Protein AF-A0A8C8FK69-F1 (afdb_monomer_lite)

Structure (mmCIF, N/CA/C/O backbone):
data_AF-A0A8C8FK69-F1
#
_entry.id   AF-A0A8C8FK69-F1
#
loop_
_atom_site.group_PDB
_atom_site.id
_atom_site.type_symbol
_atom_site.label_atom_id
_atom_site.label_alt_id
_atom_site.label_comp_id
_atom_site.label_asym_id
_atom_site.label_entity_id
_atom_site.label_seq_id
_atom_site.pdbx_PDB_ins_code
_atom_site.Cartn_x
_atom_site.Cartn_y
_atom_site.Cartn_z
_atom_site.occupancy
_atom_site.B_iso_or_equiv
_atom_site.auth_seq_id
_atom_site.auth_comp_id
_atom_site.auth_asym_id
_atom_site.auth_atom_id
_atom_site.pdbx_PDB_model_num
ATOM 1 N N . MET A 1 1 ? 18.500 -3.099 -8.946 1.00 63.28 1 MET A N 1
ATOM 2 C CA . MET A 1 1 ? 17.969 -4.464 -9.161 1.00 63.28 1 MET A CA 1
ATOM 3 C C . MET A 1 1 ? 17.657 -5.139 -7.833 1.00 63.28 1 MET A C 1
ATOM 5 O O . MET A 1 1 ? 16.501 -5.467 -7.649 1.00 63.28 1 MET A O 1
ATOM 9 N N . ALA A 1 2 ? 18.605 -5.252 -6.891 1.00 84.06 2 ALA A N 1
ATOM 10 C CA . ALA A 1 2 ? 18.342 -5.845 -5.568 1.00 84.06 2 ALA A CA 1
ATOM 11 C C . ALA A 1 2 ? 17.219 -5.139 -4.777 1.00 84.06 2 ALA A C 1
ATOM 13 O O . ALA A 1 2 ? 16.329 -5.793 -4.254 1.00 84.06 2 ALA A O 1
ATOM 14 N N . GLU A 1 3 ? 17.209 -3.804 -4.766 1.00 87.81 3 GLU A N 1
ATOM 15 C CA . GLU A 1 3 ? 16.179 -3.010 -4.077 1.00 87.81 3 GLU A CA 1
ATOM 16 C C . GLU A 1 3 ? 14.775 -3.187 -4.682 1.00 87.81 3 GLU A C 1
ATOM 18 O O . GLU A 1 3 ? 13.800 -3.359 -3.961 1.00 87.81 3 GLU A O 1
ATOM 23 N N . LEU A 1 4 ? 14.683 -3.239 -6.016 1.00 91.56 4 LEU A N 1
ATOM 24 C CA . LEU A 1 4 ? 13.430 -3.505 -6.729 1.00 91.56 4 LEU A CA 1
ATOM 25 C C . LEU A 1 4 ? 12.874 -4.895 -6.387 1.00 91.56 4 LEU A C 1
ATOM 27 O O . LEU A 1 4 ? 11.673 -5.054 -6.187 1.00 91.56 4 LEU A O 1
ATOM 31 N N . GLN A 1 5 ? 13.756 -5.894 -6.329 1.00 92.62 5 GLN A N 1
ATOM 32 C CA . GLN A 1 5 ? 13.384 -7.267 -6.012 1.00 92.62 5 GLN A CA 1
ATOM 33 C C . GLN A 1 5 ? 12.893 -7.391 -4.566 1.00 92.62 5 GLN A C 1
ATOM 35 O O . GLN A 1 5 ? 11.833 -7.959 -4.336 1.00 92.62 5 GLN A O 1
ATOM 40 N N . MET A 1 6 ? 13.599 -6.779 -3.615 1.00 94.94 6 MET A N 1
ATOM 41 C CA . MET A 1 6 ? 13.189 -6.725 -2.210 1.00 94.94 6 MET A CA 1
ATOM 42 C C . MET A 1 6 ? 11.814 -6.056 -2.036 1.00 94.94 6 MET A C 1
ATOM 44 O O . MET A 1 6 ? 10.959 -6.578 -1.322 1.00 94.94 6 MET A O 1
ATOM 48 N N . LEU A 1 7 ? 11.559 -4.948 -2.747 1.00 95.81 7 LEU A N 1
ATOM 49 C CA . LEU A 1 7 ? 10.251 -4.284 -2.728 1.00 95.81 7 LEU A CA 1
ATOM 50 C C . LEU A 1 7 ? 9.125 -5.197 -3.232 1.00 95.81 7 LEU A C 1
ATOM 52 O O . LEU A 1 7 ? 8.067 -5.269 -2.607 1.00 95.81 7 LEU A O 1
ATOM 56 N N . LEU A 1 8 ? 9.349 -5.895 -4.348 1.00 94.56 8 LEU A N 1
ATOM 57 C CA . LEU A 1 8 ? 8.339 -6.732 -5.001 1.00 94.56 8 LEU A CA 1
ATOM 58 C C . LEU A 1 8 ? 8.091 -8.068 -4.295 1.00 94.56 8 LEU A C 1
ATOM 60 O O . LEU A 1 8 ? 6.946 -8.516 -4.242 1.00 94.56 8 LEU A O 1
ATOM 64 N N . GLU A 1 9 ? 9.141 -8.717 -3.800 1.00 95.44 9 GLU A N 1
ATOM 65 C CA . GLU A 1 9 ? 9.067 -10.082 -3.269 1.00 95.44 9 GLU A CA 1
ATOM 66 C C . GLU A 1 9 ? 8.813 -10.112 -1.760 1.00 95.44 9 GLU A C 1
ATOM 68 O O . GLU A 1 9 ? 8.196 -11.058 -1.266 1.00 95.44 9 GLU A O 1
ATOM 73 N N . GLU A 1 10 ? 9.228 -9.075 -1.030 1.00 95.31 10 GLU A N 1
ATOM 74 C CA . GLU A 1 10 ? 9.208 -9.082 0.432 1.00 95.31 10 GLU A CA 1
ATOM 75 C C . GLU A 1 10 ? 8.393 -7.929 1.016 1.00 95.31 10 GLU A C 1
ATOM 77 O O . GLU A 1 10 ? 7.317 -8.169 1.563 1.00 95.31 10 GLU A O 1
ATOM 82 N N . GLU A 1 11 ? 8.850 -6.687 0.864 1.00 96.06 11 GLU A N 1
ATOM 83 C CA . GLU A 1 11 ? 8.321 -5.521 1.586 1.00 96.06 11 GLU A CA 1
ATOM 84 C C . GLU A 1 11 ? 6.844 -5.229 1.273 1.00 96.06 11 GLU A C 1
ATOM 86 O O . GLU A 1 11 ? 6.012 -5.119 2.177 1.00 96.06 11 GLU A O 1
ATOM 91 N N . ILE A 1 12 ? 6.478 -5.127 -0.011 1.00 97.38 12 ILE A N 1
ATOM 92 C CA . ILE A 1 12 ? 5.094 -4.834 -0.418 1.00 97.38 12 ILE A CA 1
ATOM 93 C C . ILE A 1 12 ? 4.164 -6.018 -0.092 1.00 97.38 12 ILE A C 1
ATOM 95 O O . ILE A 1 12 ? 3.105 -5.792 0.509 1.00 97.38 12 ILE A O 1
ATOM 99 N N . PRO A 1 13 ? 4.512 -7.285 -0.410 1.00 97.88 13 PRO A N 1
ATOM 100 C CA . PRO A 1 13 ? 3.712 -8.435 0.009 1.00 97.88 13 PRO A CA 1
ATOM 101 C C . PRO A 1 13 ? 3.570 -8.572 1.528 1.00 97.88 13 PRO A C 1
ATOM 103 O O . PRO A 1 13 ? 2.491 -8.932 2.005 1.00 97.88 13 PRO A O 1
ATOM 106 N N . ALA A 1 14 ? 4.624 -8.301 2.301 1.00 96.88 14 ALA A N 1
ATOM 107 C CA . ALA A 1 14 ? 4.585 -8.325 3.761 1.00 96.88 14 ALA A CA 1
ATOM 108 C C . ALA A 1 14 ? 3.680 -7.217 4.310 1.00 96.88 14 ALA A C 1
ATOM 110 O O . ALA A 1 14 ? 2.787 -7.513 5.101 1.00 96.88 14 ALA A O 1
ATOM 111 N N . GLY A 1 15 ? 3.822 -5.978 3.829 1.00 97.00 15 GLY A N 1
ATOM 112 C CA . GLY A 1 15 ? 2.953 -4.865 4.220 1.00 97.00 15 GLY A CA 1
ATOM 113 C C . GLY A 1 15 ? 1.479 -5.129 3.898 1.00 97.00 15 GLY A C 1
ATOM 114 O O . GLY A 1 15 ? 0.599 -4.879 4.723 1.00 97.00 15 GLY A O 1
ATOM 115 N N . LYS A 1 16 ? 1.193 -5.732 2.737 1.00 97.38 16 LYS A N 1
ATOM 116 C CA . LYS A 1 16 ? -0.165 -6.162 2.377 1.00 97.38 16 LYS A CA 1
ATOM 117 C C . LYS A 1 16 ? -0.697 -7.244 3.322 1.00 97.38 16 LYS A C 1
ATOM 119 O O . LYS A 1 16 ? -1.847 -7.153 3.745 1.00 97.38 16 LYS A O 1
ATOM 124 N N . ARG A 1 17 ? 0.109 -8.263 3.649 1.00 97.44 17 ARG A N 1
ATOM 125 C CA . ARG A 1 17 ? -0.279 -9.312 4.611 1.00 97.44 17 ARG A CA 1
ATOM 126 C C . ARG A 1 17 ? -0.565 -8.722 5.988 1.00 97.44 17 ARG A C 1
ATOM 128 O O . ARG A 1 17 ? -1.623 -9.004 6.536 1.00 97.44 17 ARG A O 1
ATOM 135 N N . ALA A 1 18 ? 0.296 -7.831 6.474 1.00 96.19 18 ALA A N 1
ATOM 136 C CA . ALA A 1 18 ? 0.109 -7.149 7.750 1.00 96.19 18 ALA A CA 1
ATOM 137 C C . ALA A 1 18 ? -1.211 -6.361 7.805 1.00 96.19 18 ALA A C 1
ATOM 139 O O . ALA A 1 18 ? -1.898 -6.398 8.821 1.00 96.19 18 ALA A O 1
ATOM 140 N N . LEU A 1 19 ? -1.619 -5.701 6.714 1.00 96.81 19 LEU A N 1
ATOM 141 C CA . LEU A 1 19 ? -2.924 -5.026 6.642 1.00 96.81 19 LEU A CA 1
ATOM 142 C C . LEU A 1 19 ? -4.108 -6.003 6.679 1.00 96.81 19 LEU A C 1
ATOM 144 O O . LEU A 1 19 ? -5.119 -5.715 7.317 1.00 96.81 19 LEU A O 1
ATOM 148 N N . VAL A 1 20 ? -3.997 -7.157 6.015 1.00 96.94 20 VAL A N 1
ATOM 149 C CA . VAL A 1 20 ? -5.039 -8.199 6.050 1.00 96.94 20 VAL A CA 1
ATOM 150 C C . VAL A 1 20 ? -5.161 -8.805 7.449 1.00 96.94 20 VAL A C 1
ATOM 152 O O . VAL A 1 20 ? -6.270 -8.991 7.944 1.00 96.94 20 VAL A O 1
ATOM 155 N N . GLU A 1 21 ? -4.036 -9.072 8.106 1.00 96.50 21 GLU A N 1
ATOM 156 C CA . GLU A 1 21 ? -4.003 -9.538 9.495 1.00 96.50 21 GLU A CA 1
ATOM 157 C C . GLU A 1 21 ? -4.578 -8.482 10.444 1.00 96.50 21 GLU A C 1
ATOM 159 O O . GLU A 1 21 ? -5.405 -8.795 11.296 1.00 96.50 21 GLU A O 1
ATOM 164 N N . SER A 1 22 ? -4.211 -7.211 10.254 1.00 95.75 22 SER A N 1
ATOM 165 C CA . SER A 1 22 ? -4.750 -6.081 11.014 1.00 95.75 22 SER A CA 1
ATOM 166 C C . SER A 1 22 ? -6.274 -6.017 10.911 1.00 95.75 22 SER A C 1
ATOM 168 O O . SER A 1 22 ? -6.948 -5.919 11.930 1.00 95.75 22 SER A O 1
ATOM 170 N N . TYR A 1 23 ? -6.843 -6.189 9.713 1.00 94.19 23 TYR A N 1
ATOM 171 C CA . TYR A 1 23 ? -8.295 -6.256 9.529 1.00 94.19 23 TYR A CA 1
ATOM 172 C C . TYR A 1 23 ? -8.952 -7.353 10.384 1.00 94.19 23 TYR A C 1
ATOM 174 O O . TYR A 1 23 ? -9.919 -7.075 11.091 1.00 94.19 23 TYR A O 1
ATOM 182 N N . GLN A 1 24 ? -8.405 -8.573 10.374 1.00 95.38 24 GLN A N 1
ATOM 183 C CA . GLN A 1 24 ? -8.934 -9.688 11.171 1.00 95.38 24 GLN A CA 1
ATOM 184 C C . GLN A 1 24 ? -8.808 -9.426 12.678 1.00 95.38 24 GLN A C 1
ATOM 186 O O . GLN A 1 24 ? -9.751 -9.661 13.436 1.00 95.38 24 GLN A O 1
ATOM 191 N N . ASN A 1 25 ? -7.661 -8.899 13.106 1.00 95.31 25 ASN A N 1
ATOM 192 C CA . ASN A 1 25 ? -7.398 -8.576 14.505 1.00 95.31 25 ASN A CA 1
ATOM 193 C C . ASN A 1 25 ? -8.346 -7.483 15.012 1.00 95.31 25 ASN A C 1
ATOM 195 O O . ASN A 1 25 ? -8.853 -7.579 16.125 1.00 95.31 25 ASN A O 1
ATOM 199 N N . LEU A 1 26 ? -8.633 -6.467 14.196 1.00 97.19 26 LEU A N 1
ATOM 200 C CA . LEU A 1 26 ? -9.541 -5.381 14.563 1.00 97.19 26 LEU A CA 1
ATOM 201 C C . LEU A 1 26 ? -10.979 -5.853 14.754 1.00 97.19 26 LEU A C 1
ATOM 203 O O . LEU A 1 26 ? -11.655 -5.346 15.646 1.00 97.19 26 LEU A O 1
ATOM 207 N N . THR A 1 27 ? -11.436 -6.835 13.973 1.00 96.31 27 THR A N 1
ATOM 208 C CA . THR A 1 27 ? -12.739 -7.471 14.213 1.00 96.31 27 THR A CA 1
ATOM 209 C C . THR A 1 27 ? -12.775 -8.122 15.595 1.00 96.31 27 THR A C 1
ATOM 211 O O . THR A 1 27 ? -13.682 -7.848 16.373 1.00 96.31 27 THR A O 1
ATOM 214 N N . GLN A 1 28 ? -11.744 -8.891 15.953 1.00 96.56 28 GLN A N 1
ATOM 215 C CA . GLN A 1 28 ? -11.670 -9.534 17.270 1.00 96.56 28 GLN A CA 1
ATOM 216 C C . GLN A 1 28 ? -11.559 -8.523 18.420 1.00 96.56 28 GLN A C 1
ATOM 218 O O . GLN A 1 28 ? -12.159 -8.717 19.475 1.00 96.56 28 GLN A O 1
ATOM 223 N N . VAL A 1 29 ? -10.810 -7.431 18.228 1.00 96.88 29 VAL A N 1
ATOM 224 C CA . VAL A 1 29 ? -10.709 -6.342 19.212 1.00 96.88 29 VAL A CA 1
ATOM 225 C C . VAL A 1 29 ? -12.063 -5.661 19.402 1.00 96.88 29 VAL A C 1
ATOM 227 O O . VAL A 1 29 ? -12.438 -5.386 20.538 1.00 96.88 29 VAL A O 1
ATOM 230 N N . ALA A 1 30 ? -12.815 -5.423 18.325 1.00 97.12 30 ALA A N 1
ATOM 231 C CA . ALA A 1 30 ? -14.155 -4.850 18.413 1.00 97.12 30 ALA A CA 1
ATOM 232 C C . ALA A 1 30 ? -15.104 -5.763 19.207 1.00 97.12 30 ALA A C 1
ATOM 234 O O . ALA A 1 30 ? -15.732 -5.296 20.160 1.00 97.12 30 ALA A O 1
ATOM 235 N N . ASP A 1 31 ? -15.122 -7.062 18.889 1.00 97.56 31 ASP A N 1
ATOM 236 C CA . ASP A 1 31 ? -15.921 -8.060 19.610 1.00 97.56 31 ASP A CA 1
ATOM 237 C C . ASP A 1 31 ? -15.526 -8.124 21.095 1.00 97.56 31 ASP A C 1
ATOM 239 O O . ASP A 1 31 ? -16.382 -8.191 21.982 1.00 97.56 31 ASP A O 1
ATOM 243 N N . TYR A 1 32 ? -14.226 -8.075 21.399 1.00 97.56 32 TYR A N 1
ATOM 244 C CA . TYR A 1 32 ? -13.733 -8.032 22.774 1.00 97.56 32 TYR A CA 1
ATOM 245 C C . TYR A 1 32 ? -14.195 -6.766 23.501 1.00 97.56 32 TYR A C 1
ATOM 247 O O . TYR A 1 32 ? -14.700 -6.862 24.618 1.00 97.56 32 TYR A O 1
ATOM 255 N N . CYS A 1 33 ? -14.053 -5.588 22.889 1.00 97.44 33 CYS A N 1
ATOM 256 C CA . CYS A 1 33 ? -14.457 -4.324 23.498 1.00 97.44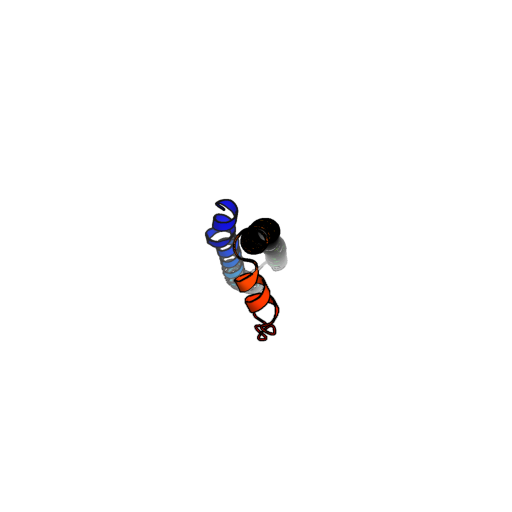 33 CYS A CA 1
ATOM 257 C C . CYS A 1 33 ? -15.958 -4.299 23.809 1.00 97.44 33 CYS A C 1
ATOM 259 O O . CYS A 1 33 ? -16.345 -3.870 24.898 1.00 97.44 33 CYS A O 1
ATOM 261 N N . GLU A 1 34 ? -16.796 -4.804 22.900 1.00 97.12 34 GLU A N 1
ATOM 262 C CA . GLU A 1 34 ? -18.238 -4.921 23.122 1.00 97.12 34 GLU A CA 1
ATOM 263 C C . GLU A 1 34 ? -18.549 -5.872 24.286 1.00 97.12 34 GLU A C 1
ATOM 265 O O . GLU A 1 34 ? -19.218 -5.484 25.249 1.00 97.12 34 GLU A O 1
ATOM 270 N N . ASN A 1 35 ? -18.009 -7.094 24.253 1.00 97.44 35 ASN A N 1
ATOM 271 C CA . ASN A 1 35 ? -18.241 -8.090 25.298 1.00 97.44 35 ASN A CA 1
ATOM 272 C C . ASN A 1 35 ? -17.732 -7.626 26.669 1.00 97.44 35 ASN A C 1
ATOM 274 O O . ASN A 1 35 ? -18.439 -7.769 27.671 1.00 97.44 35 ASN A O 1
ATOM 278 N N . ASN A 1 36 ? -16.541 -7.025 26.720 1.00 97.19 36 ASN A N 1
ATOM 279 C CA . ASN A 1 36 ? -15.966 -6.460 27.937 1.00 97.19 36 ASN A CA 1
ATOM 280 C C . ASN A 1 36 ? -16.861 -5.344 28.482 1.00 97.19 36 ASN A C 1
ATOM 282 O O . ASN A 1 36 ? -17.187 -5.332 29.668 1.00 97.19 36 ASN A O 1
ATOM 286 N N . TYR A 1 37 ? -17.347 -4.446 27.619 1.00 97.12 37 TYR A N 1
ATOM 287 C CA . TYR A 1 37 ? -18.259 -3.395 28.049 1.00 97.12 37 TYR A CA 1
ATOM 288 C C . TYR A 1 37 ? -19.574 -3.956 28.590 1.00 97.12 37 TYR A C 1
ATOM 290 O O . TYR A 1 37 ? -20.045 -3.472 29.616 1.00 97.12 37 TYR A O 1
ATOM 298 N N . VAL A 1 38 ? -20.164 -4.984 27.969 1.00 96.75 38 VAL A N 1
ATOM 299 C CA . VAL A 1 38 ? -21.417 -5.609 28.432 1.00 96.75 38 VAL A CA 1
ATOM 300 C C . VAL A 1 38 ? -21.231 -6.329 29.771 1.00 96.75 38 VAL A C 1
ATOM 302 O O . VAL A 1 38 ? -22.051 -6.143 30.675 1.00 96.75 38 VAL A O 1
ATOM 305 N N . GLN A 1 39 ? -20.144 -7.081 29.941 1.00 95.88 39 GLN A N 1
ATOM 306 C CA . GLN A 1 39 ? -19.902 -7.919 31.123 1.00 95.88 39 GLN A CA 1
ATOM 307 C C . GLN A 1 39 ? -19.284 -7.160 32.308 1.00 95.88 39 GLN A C 1
ATOM 309 O O . GLN A 1 39 ? -19.463 -7.565 33.458 1.00 95.88 39 GLN A O 1
ATOM 314 N N . ALA A 1 40 ? -18.585 -6.046 32.070 1.00 95.69 40 ALA A N 1
ATOM 315 C CA . ALA A 1 40 ? -17.913 -5.300 33.129 1.00 95.69 40 ALA A CA 1
ATOM 316 C C . ALA A 1 40 ? -18.901 -4.704 34.146 1.00 95.69 40 ALA A C 1
ATOM 318 O O . ALA A 1 40 ? -19.905 -4.086 33.775 1.00 95.69 40 ALA A O 1
ATOM 319 N N . GLN A 1 41 ? -18.569 -4.823 35.436 1.00 94.44 41 GLN A N 1
ATOM 320 C CA . GLN A 1 41 ? -19.278 -4.125 36.515 1.00 94.44 41 GLN A CA 1
ATOM 321 C C . GLN A 1 41 ? -19.021 -2.610 36.473 1.00 94.44 41 GLN A C 1
ATOM 323 O O . GLN A 1 41 ? -19.946 -1.823 36.659 1.00 94.44 41 GLN A O 1
ATOM 328 N N . ASP A 1 42 ? -17.783 -2.197 36.179 1.00 95.56 42 ASP A N 1
ATOM 329 C CA . ASP A 1 42 ? -17.415 -0.789 36.004 1.00 95.56 42 ASP A CA 1
ATOM 330 C C . ASP A 1 42 ? -17.360 -0.418 34.515 1.00 95.56 42 ASP A C 1
ATOM 332 O O . ASP A 1 42 ? -16.367 -0.641 33.816 1.00 95.56 42 ASP A O 1
ATOM 336 N N . LYS A 1 43 ? -18.446 0.195 34.034 1.00 95.44 43 LYS A N 1
ATOM 337 C CA . LYS A 1 43 ? -18.571 0.637 32.639 1.00 95.44 43 LYS A CA 1
ATOM 338 C C . LYS A 1 43 ? -17.594 1.752 32.268 1.00 95.44 43 LYS A C 1
ATOM 340 O O . LYS A 1 43 ? -17.229 1.859 31.100 1.00 95.44 43 LYS A O 1
ATOM 345 N N . ARG A 1 44 ? -17.165 2.594 33.219 1.00 96.31 44 ARG A N 1
ATOM 346 C CA . ARG A 1 44 ? -16.216 3.681 32.919 1.00 96.31 44 ARG A CA 1
ATOM 347 C C . ARG A 1 44 ? -14.851 3.106 32.589 1.00 96.31 44 ARG A C 1
ATOM 349 O O . ARG A 1 44 ? -14.254 3.507 31.596 1.00 96.31 44 ARG A O 1
ATOM 356 N N . LYS A 1 45 ? -14.399 2.129 33.376 1.00 96.12 45 LYS A N 1
ATOM 357 C CA . LYS A 1 45 ? -13.127 1.450 33.127 1.00 96.12 45 LYS A CA 1
ATOM 358 C C . LYS A 1 45 ? -13.123 0.718 31.779 1.00 96.12 45 LYS A C 1
ATOM 360 O O . LYS A 1 45 ? -12.189 0.904 31.007 1.00 96.12 45 LYS A O 1
ATOM 365 N N . ALA A 1 46 ? -14.176 -0.041 31.469 1.00 96.50 46 ALA A N 1
ATOM 366 C CA . ALA A 1 46 ? -14.287 -0.745 30.186 1.00 96.50 46 ALA A CA 1
ATOM 367 C C . ALA A 1 46 ? -14.336 0.215 28.979 1.00 96.50 46 ALA A C 1
ATOM 369 O O . ALA A 1 46 ? -13.776 -0.071 27.918 1.00 96.50 46 ALA A O 1
ATOM 370 N N . LEU A 1 47 ? -14.967 1.385 29.139 1.00 96.19 47 LEU A N 1
ATOM 371 C CA . LEU A 1 47 ? -14.978 2.420 28.105 1.00 96.19 47 LEU A CA 1
ATOM 372 C C . LEU A 1 47 ? -13.588 3.024 27.877 1.00 96.19 47 LEU A C 1
ATOM 374 O O . LEU A 1 47 ? -13.194 3.214 26.730 1.00 96.19 47 LEU A O 1
ATOM 378 N N . GLU A 1 48 ? -12.844 3.325 28.942 1.00 97.69 48 GLU A N 1
ATOM 379 C CA . GLU A 1 48 ? -11.471 3.832 28.816 1.00 97.69 48 GLU A CA 1
ATOM 380 C C . GLU A 1 48 ? -10.547 2.809 28.142 1.00 97.69 48 GLU A C 1
ATOM 382 O O . GLU A 1 48 ? -9.770 3.169 27.259 1.00 97.69 48 GLU A O 1
ATOM 387 N N . GLU A 1 49 ? -10.696 1.523 28.463 1.00 96.44 49 GLU A N 1
ATOM 388 C CA . GLU A 1 49 ? -9.978 0.443 27.775 1.00 96.44 49 GLU A CA 1
ATOM 389 C C . GLU A 1 49 ? -10.329 0.394 26.277 1.00 96.44 49 GLU A C 1
ATOM 391 O O . GLU A 1 49 ? -9.444 0.325 25.424 1.00 96.44 49 GLU A O 1
ATOM 396 N N . THR A 1 50 ? -11.611 0.536 25.931 1.00 97.56 50 THR A N 1
ATOM 397 C CA . THR A 1 50 ? -12.063 0.591 24.530 1.00 97.56 50 THR A CA 1
ATOM 398 C C . THR A 1 50 ? -11.481 1.795 23.782 1.00 97.56 50 THR A C 1
ATOM 400 O O . THR A 1 50 ? -11.050 1.670 22.633 1.00 97.56 50 THR A O 1
ATOM 403 N N . LYS A 1 51 ? -11.406 2.971 24.422 1.00 97.75 51 LYS A N 1
ATOM 404 C CA . LYS A 1 51 ? -10.759 4.160 23.837 1.00 97.75 51 LYS A CA 1
ATOM 405 C C . LYS A 1 51 ? -9.269 3.931 23.586 1.00 97.75 51 LYS A C 1
ATOM 407 O O . LYS A 1 51 ? -8.757 4.359 22.5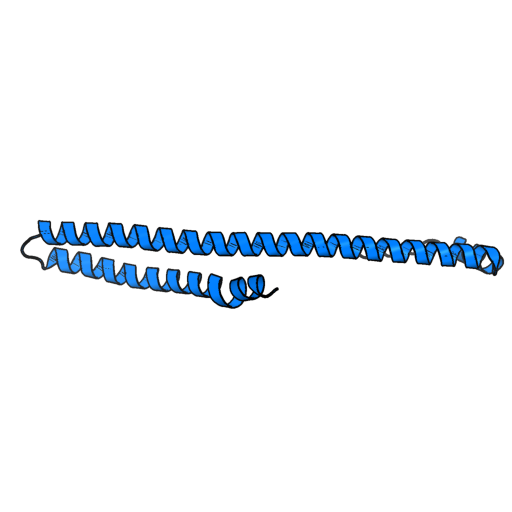48 1.00 97.75 51 LYS A O 1
ATOM 412 N N . ALA A 1 52 ? -8.584 3.253 24.507 1.00 97.62 52 ALA A N 1
ATOM 413 C CA . ALA A 1 52 ? -7.178 2.902 24.346 1.00 97.62 52 ALA A CA 1
ATOM 414 C C . ALA A 1 52 ? -6.978 1.979 23.133 1.00 97.62 52 ALA A C 1
ATOM 416 O O . ALA A 1 52 ? -6.191 2.315 22.245 1.00 97.62 52 ALA A O 1
ATOM 417 N N . TYR A 1 53 ? -7.763 0.899 23.025 1.00 97.56 53 TYR A N 1
ATOM 418 C CA . TYR A 1 53 ? -7.732 0.014 21.856 1.00 97.56 53 TYR A CA 1
ATOM 419 C C . TYR A 1 53 ? -8.063 0.746 20.556 1.00 97.56 53 TYR A C 1
ATOM 421 O O . TYR A 1 53 ? -7.391 0.528 19.550 1.00 97.56 53 TYR A O 1
ATOM 429 N N . THR A 1 54 ? -9.038 1.657 20.569 1.00 97.38 54 THR A N 1
ATOM 430 C CA . THR A 1 54 ? -9.400 2.466 19.393 1.00 97.38 54 THR A CA 1
ATOM 431 C C . THR A 1 54 ? -8.227 3.335 18.936 1.00 97.38 54 THR A C 1
ATOM 433 O O . THR A 1 54 ? -7.898 3.372 17.751 1.00 97.38 54 THR A O 1
ATOM 436 N N . THR A 1 55 ? -7.553 4.000 19.876 1.00 97.75 55 THR A N 1
ATOM 437 C CA . THR A 1 55 ? -6.399 4.863 19.582 1.00 97.75 55 THR A CA 1
ATOM 438 C C . THR A 1 55 ? -5.227 4.050 19.032 1.00 97.75 55 THR A C 1
ATOM 440 O O . THR A 1 55 ? -4.626 4.427 18.026 1.00 97.75 55 THR A O 1
ATOM 443 N N . GLN A 1 56 ? -4.930 2.906 19.653 1.00 97.00 56 GLN A N 1
ATOM 444 C CA . GLN A 1 56 ? -3.873 2.000 19.207 1.00 97.00 56 GLN A CA 1
ATOM 445 C C . GLN A 1 56 ? -4.164 1.428 17.815 1.00 97.00 56 GLN A C 1
ATOM 447 O O . GLN A 1 56 ? -3.277 1.397 16.963 1.00 97.00 56 GLN A O 1
ATOM 452 N N . SER A 1 57 ? -5.408 1.018 17.574 1.00 97.31 57 SER A N 1
ATOM 453 C CA . SER A 1 57 ? -5.879 0.493 16.292 1.00 97.31 57 SER A CA 1
ATOM 454 C C . SER A 1 57 ? -5.726 1.519 15.174 1.00 97.31 57 SER A C 1
ATOM 456 O O . SER A 1 57 ? -5.155 1.218 14.126 1.00 97.31 57 SER A O 1
ATOM 458 N N . LEU A 1 58 ? -6.166 2.756 15.423 1.00 97.31 58 LEU A N 1
ATOM 459 C CA . LEU A 1 58 ? -6.039 3.856 14.472 1.00 97.31 58 LEU A CA 1
ATOM 460 C C . LEU A 1 58 ? -4.570 4.136 14.130 1.00 97.31 58 LEU A C 1
ATOM 462 O O . LEU A 1 58 ? -4.219 4.229 12.955 1.00 97.31 58 LEU A O 1
ATOM 466 N N . ALA A 1 59 ? -3.708 4.234 15.146 1.00 97.25 59 ALA A N 1
ATOM 467 C CA . ALA A 1 59 ? -2.281 4.473 14.950 1.00 97.25 59 ALA A CA 1
ATOM 468 C C . ALA A 1 59 ? -1.605 3.331 14.172 1.00 97.25 59 ALA A C 1
ATOM 470 O O . ALA A 1 59 ? -0.815 3.585 13.262 1.00 97.25 59 ALA A O 1
ATOM 471 N N . SER A 1 60 ? -1.942 2.079 14.496 1.00 96.69 60 SER A N 1
ATOM 472 C CA . SER A 1 60 ? -1.379 0.892 13.848 1.00 96.69 60 SER A CA 1
ATOM 473 C C . SER A 1 60 ? -1.738 0.826 12.363 1.00 96.69 60 SER A C 1
ATOM 475 O O . SER A 1 60 ? -0.844 0.706 11.524 1.00 96.69 60 SER A O 1
ATOM 477 N N . VAL A 1 61 ? -3.021 0.987 12.020 1.00 97.69 61 VAL A N 1
ATOM 478 C CA . VAL A 1 61 ? -3.476 0.963 10.620 1.00 97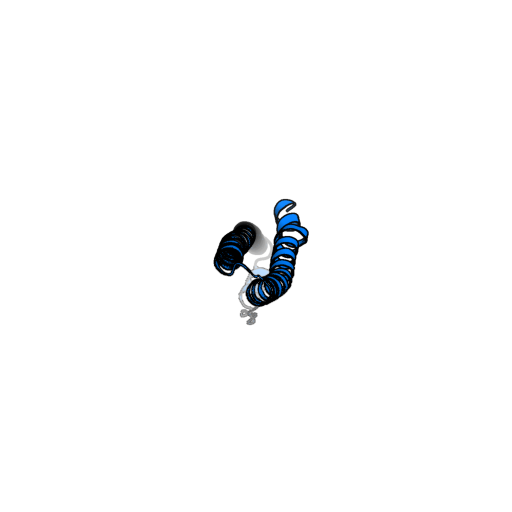.69 61 VAL A CA 1
ATOM 479 C C . VAL A 1 61 ? -2.888 2.130 9.830 1.00 97.69 61 VAL A C 1
ATOM 481 O O . VAL A 1 61 ? -2.408 1.930 8.715 1.00 97.69 61 VAL A O 1
ATOM 484 N N . ALA A 1 62 ? -2.868 3.338 10.402 1.00 97.94 62 ALA A N 1
ATOM 485 C CA . ALA A 1 62 ? -2.288 4.504 9.740 1.00 97.94 62 ALA A CA 1
ATOM 486 C C . ALA A 1 62 ? -0.801 4.293 9.412 1.00 97.94 62 ALA A C 1
ATOM 488 O O . ALA A 1 62 ? -0.367 4.590 8.298 1.00 97.94 62 ALA A O 1
ATOM 489 N N . TYR A 1 63 ? -0.033 3.730 10.349 1.00 97.75 63 TYR A N 1
ATOM 490 C CA . TYR A 1 63 ? 1.373 3.403 10.127 1.00 97.75 63 TYR A CA 1
ATOM 491 C C . TYR A 1 63 ? 1.554 2.358 9.019 1.00 97.75 63 TYR A C 1
ATOM 493 O O . TYR A 1 63 ? 2.362 2.565 8.115 1.00 97.75 63 TYR A O 1
ATOM 501 N N . GLN A 1 64 ? 0.778 1.270 9.051 1.00 97.81 64 GLN A N 1
ATOM 502 C CA . GLN A 1 64 ? 0.844 0.205 8.045 1.00 97.81 64 GLN A CA 1
ATOM 503 C C . GLN A 1 64 ? 0.523 0.725 6.636 1.00 97.81 64 GLN A C 1
ATOM 505 O O . GLN A 1 64 ? 1.246 0.419 5.688 1.00 97.81 64 GLN A O 1
ATOM 510 N N . ILE A 1 65 ? -0.521 1.551 6.498 1.00 98.06 65 ILE A N 1
ATOM 511 C CA . ILE A 1 65 ? -0.885 2.179 5.219 1.00 98.06 65 ILE A CA 1
ATOM 512 C C . ILE A 1 65 ? 0.234 3.104 4.740 1.00 98.06 65 ILE A C 1
ATOM 514 O O . ILE A 1 65 ? 0.627 3.030 3.578 1.00 98.06 65 ILE A O 1
ATOM 518 N N . ASN A 1 66 ? 0.769 3.953 5.623 1.00 97.94 66 ASN A N 1
ATOM 519 C CA . ASN A 1 66 ? 1.853 4.865 5.270 1.00 97.94 66 ASN A CA 1
ATOM 520 C C . ASN A 1 66 ? 3.112 4.109 4.819 1.00 97.94 66 ASN A C 1
ATOM 522 O O . ASN A 1 66 ? 3.708 4.467 3.806 1.00 97.94 66 ASN A O 1
ATOM 526 N N . ALA A 1 67 ? 3.513 3.061 5.539 1.00 96.69 67 ALA A N 1
ATOM 527 C CA . ALA A 1 67 ? 4.670 2.247 5.174 1.00 96.69 67 ALA A CA 1
ATOM 528 C C . ALA A 1 67 ? 4.485 1.604 3.790 1.00 96.69 67 ALA A C 1
ATOM 530 O O . ALA A 1 67 ? 5.335 1.759 2.915 1.00 96.69 67 ALA A O 1
ATOM 531 N N . LEU A 1 68 ? 3.330 0.972 3.549 1.00 97.81 68 LEU A N 1
ATOM 532 C CA . LEU A 1 68 ? 3.036 0.346 2.261 1.00 97.81 68 LEU A CA 1
ATOM 533 C C . LEU A 1 68 ? 3.000 1.366 1.114 1.00 97.81 68 LEU A C 1
ATOM 535 O O . LEU A 1 68 ? 3.529 1.094 0.038 1.00 97.81 68 LEU A O 1
ATOM 539 N N . ALA A 1 69 ? 2.409 2.542 1.337 1.00 98.12 69 ALA A N 1
ATOM 540 C CA . ALA A 1 69 ? 2.361 3.606 0.339 1.00 98.12 69 ALA A CA 1
ATOM 541 C C . ALA A 1 69 ? 3.765 4.089 -0.050 1.00 98.12 69 ALA A C 1
ATOM 543 O O . ALA A 1 69 ? 4.050 4.214 -1.239 1.00 98.12 69 ALA A O 1
ATOM 544 N N . ASN A 1 70 ? 4.655 4.300 0.925 1.00 97.75 70 ASN A N 1
ATOM 545 C CA . ASN A 1 70 ? 6.041 4.692 0.652 1.00 97.75 70 ASN A CA 1
ATOM 546 C C . ASN A 1 70 ? 6.786 3.619 -0.153 1.00 97.75 70 ASN A C 1
ATOM 548 O O . ASN A 1 70 ? 7.422 3.948 -1.151 1.00 97.75 70 ASN A O 1
ATOM 552 N N . ASN A 1 71 ? 6.630 2.342 0.206 1.00 97.56 71 ASN A N 1
ATOM 553 C CA . ASN A 1 71 ? 7.249 1.235 -0.527 1.00 97.56 71 ASN A CA 1
ATOM 554 C C . ASN A 1 71 ? 6.746 1.155 -1.983 1.00 97.56 71 ASN A C 1
ATOM 556 O O . ASN A 1 71 ? 7.526 0.908 -2.903 1.00 97.56 71 ASN A O 1
ATOM 560 N N . VAL A 1 72 ? 5.453 1.406 -2.221 1.00 97.75 72 VAL A N 1
ATOM 561 C CA . VAL A 1 72 ? 4.880 1.447 -3.578 1.00 97.75 72 VAL A CA 1
ATOM 562 C C . VAL A 1 72 ? 5.368 2.665 -4.367 1.00 97.75 72 VAL A C 1
ATOM 564 O O . VAL A 1 72 ? 5.689 2.526 -5.544 1.00 97.75 72 VAL A O 1
ATOM 567 N N . LEU A 1 73 ? 5.459 3.846 -3.752 1.00 97.94 73 LEU A N 1
ATOM 568 C CA . LEU A 1 73 ? 6.006 5.034 -4.418 1.00 97.94 73 LEU A CA 1
ATOM 569 C C . LEU A 1 73 ? 7.472 4.820 -4.815 1.00 97.94 73 LEU A C 1
ATOM 571 O O . LEU A 1 73 ? 7.832 5.051 -5.966 1.00 97.94 73 LEU A O 1
ATOM 575 N N . GLN A 1 74 ? 8.283 4.270 -3.910 1.00 97.00 74 GLN A N 1
ATOM 576 C CA . GLN A 1 74 ? 9.681 3.931 -4.182 1.00 97.00 74 GLN A CA 1
ATOM 577 C C . GLN A 1 74 ? 9.814 2.919 -5.329 1.00 97.00 74 GLN A C 1
ATOM 579 O O . GLN A 1 74 ? 10.680 3.066 -6.192 1.00 97.00 74 GLN A O 1
ATOM 584 N N . LEU A 1 75 ? 8.933 1.914 -5.382 1.00 97.00 75 LEU A N 1
ATOM 585 C CA . LEU A 1 75 ? 8.874 0.964 -6.494 1.00 97.00 75 LEU A CA 1
ATOM 586 C C . LEU A 1 75 ? 8.647 1.683 -7.834 1.00 97.00 75 LEU A C 1
ATOM 588 O O . LEU A 1 75 ? 9.363 1.419 -8.804 1.00 97.00 75 LEU A O 1
ATOM 592 N N . LEU A 1 76 ? 7.669 2.591 -7.885 1.00 97.19 76 LEU A N 1
ATOM 593 C CA . LEU A 1 76 ? 7.328 3.340 -9.096 1.00 97.19 76 LEU A CA 1
ATOM 594 C C . LEU A 1 76 ? 8.466 4.267 -9.537 1.00 97.19 76 LEU A C 1
ATOM 596 O O . LE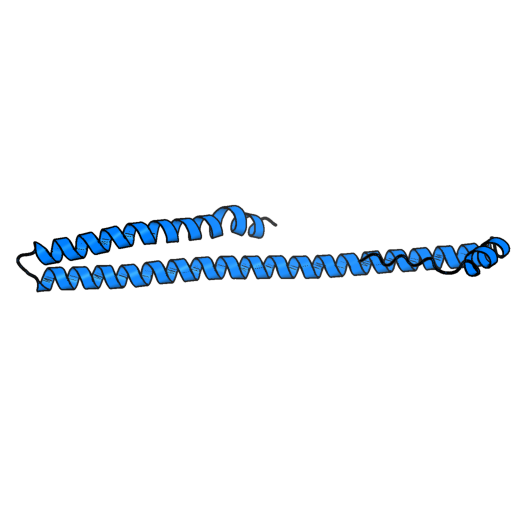U A 1 76 ? 8.784 4.302 -10.726 1.00 97.19 76 LEU A O 1
ATOM 600 N N . ASP A 1 77 ? 9.126 4.951 -8.603 1.00 97.00 77 ASP A N 1
ATOM 601 C CA . ASP A 1 77 ? 10.267 5.825 -8.899 1.00 97.00 77 ASP A CA 1
ATOM 602 C C . ASP A 1 77 ? 11.442 5.039 -9.501 1.00 97.00 77 ASP A C 1
ATOM 604 O O . ASP A 1 77 ? 12.037 5.447 -10.508 1.00 97.00 77 ASP A O 1
ATOM 608 N N . ILE A 1 78 ? 11.749 3.861 -8.941 1.00 96.00 78 ILE A N 1
ATOM 609 C CA . ILE A 1 78 ? 12.788 2.980 -9.487 1.00 96.00 78 ILE A CA 1
ATOM 610 C C . ILE A 1 78 ? 12.414 2.548 -10.908 1.00 96.00 78 ILE A C 1
ATOM 612 O O . ILE A 1 78 ? 13.250 2.651 -11.810 1.00 96.00 78 ILE A O 1
ATOM 616 N N . GLN A 1 79 ? 11.177 2.102 -11.138 1.00 96.00 79 GLN A N 1
ATOM 617 C CA . GLN A 1 79 ? 10.726 1.669 -12.464 1.00 96.00 79 GLN A CA 1
ATOM 618 C C . GLN A 1 79 ? 10.744 2.809 -13.492 1.00 96.00 79 GLN A C 1
ATOM 620 O O . GLN A 1 79 ? 11.229 2.613 -14.609 1.00 96.00 79 GLN A O 1
ATOM 625 N N . ALA A 1 80 ? 10.305 4.012 -13.116 1.00 96.44 80 ALA A N 1
ATOM 626 C CA . ALA A 1 80 ? 10.364 5.192 -13.975 1.00 96.44 80 ALA A CA 1
ATOM 627 C C . ALA A 1 80 ? 11.812 5.517 -14.377 1.00 96.44 80 ALA A C 1
ATOM 629 O O . ALA A 1 80 ? 12.106 5.707 -15.559 1.00 96.44 80 ALA A O 1
ATOM 630 N N . SER A 1 81 ? 12.747 5.486 -13.421 1.00 95.88 81 SER A N 1
ATOM 631 C CA . SER A 1 81 ? 14.169 5.720 -13.704 1.00 95.88 81 SER A CA 1
ATOM 632 C C . SER A 1 81 ? 14.765 4.670 -14.653 1.00 95.88 81 SER A C 1
ATOM 634 O O . SER A 1 81 ? 15.563 5.000 -15.536 1.00 95.88 81 SER A O 1
ATOM 636 N N . GLN A 1 82 ? 14.366 3.401 -14.511 1.00 94.94 82 GLN A N 1
ATOM 637 C CA . GLN A 1 82 ? 14.803 2.321 -15.394 1.00 94.94 82 GLN A CA 1
ATOM 638 C C . GLN A 1 82 ? 14.273 2.515 -16.815 1.00 94.94 82 GLN A C 1
ATOM 640 O O . GLN A 1 82 ? 15.032 2.342 -17.768 1.00 94.94 82 GLN A O 1
ATOM 645 N N . MET A 1 83 ? 13.018 2.938 -16.959 1.00 95.56 83 MET A N 1
ATOM 646 C CA . MET A 1 83 ? 12.408 3.220 -18.256 1.00 95.56 83 MET A CA 1
ATOM 647 C C . MET A 1 83 ? 13.121 4.366 -18.984 1.00 95.56 83 MET A C 1
ATOM 649 O O . MET A 1 83 ? 13.491 4.201 -20.144 1.00 95.56 83 MET A O 1
ATOM 653 N N . CYS A 1 84 ? 13.430 5.472 -18.297 1.00 95.88 84 CYS A N 1
ATOM 654 C CA . CYS A 1 84 ? 14.200 6.576 -18.888 1.00 95.88 84 CYS A CA 1
ATOM 655 C C . CYS A 1 84 ? 15.590 6.121 -19.376 1.00 95.88 84 CYS A C 1
ATOM 657 O O . CYS A 1 84 ? 16.073 6.533 -20.432 1.00 95.88 84 CYS A O 1
ATOM 659 N N . ARG A 1 85 ? 16.253 5.228 -18.629 1.00 94.56 85 ARG A N 1
ATOM 660 C CA . ARG A 1 85 ? 17.543 4.647 -19.042 1.00 94.56 85 ARG A CA 1
ATOM 661 C C . ARG A 1 85 ? 17.404 3.719 -20.250 1.00 94.56 85 ARG A C 1
ATOM 663 O O . ARG A 1 85 ? 18.288 3.704 -21.110 1.00 94.56 85 ARG A O 1
ATOM 670 N N . MET A 1 86 ? 16.319 2.951 -20.322 1.00 95.50 86 MET A N 1
ATOM 671 C CA . MET A 1 86 ? 16.009 2.122 -21.488 1.00 95.50 86 MET A CA 1
ATOM 672 C C . MET A 1 86 ? 15.746 2.981 -22.723 1.00 95.50 86 MET A C 1
ATOM 674 O O . MET A 1 86 ? 16.317 2.700 -23.772 1.00 95.50 86 MET A O 1
ATOM 678 N N . GLU A 1 87 ? 14.973 4.057 -22.596 1.00 95.56 87 GLU A N 1
ATOM 679 C CA . GLU A 1 87 ? 14.720 5.009 -23.681 1.00 95.56 87 GLU A CA 1
ATOM 680 C C . GLU A 1 87 ? 16.028 5.608 -24.217 1.00 95.56 87 GLU A C 1
ATOM 682 O O . GLU A 1 87 ? 16.290 5.572 -25.419 1.00 95.56 87 GLU A O 1
ATOM 687 N N . SER A 1 88 ? 16.910 6.072 -23.326 1.00 95.31 88 SER A N 1
ATOM 688 C CA . SER A 1 88 ? 18.239 6.564 -23.707 1.00 95.31 88 SER A CA 1
ATOM 689 C C . SER A 1 88 ? 19.058 5.502 -24.454 1.00 95.31 88 SER A C 1
ATOM 691 O O . SER A 1 88 ? 19.650 5.790 -25.495 1.00 95.31 88 SER A O 1
ATOM 693 N N . SER A 1 89 ? 19.038 4.253 -23.980 1.00 95.44 89 SER A N 1
ATOM 694 C CA . SER A 1 89 ? 19.736 3.137 -24.633 1.00 95.44 89 SER A CA 1
ATOM 695 C C . SER A 1 89 ? 19.179 2.853 -26.035 1.00 95.44 89 SER A C 1
ATOM 697 O O . SER A 1 89 ? 19.948 2.648 -26.974 1.00 95.44 89 SER A O 1
ATOM 699 N N . ILE A 1 90 ? 17.854 2.894 -26.202 1.00 94.19 90 ILE A N 1
ATOM 700 C CA . ILE A 1 90 ? 17.185 2.730 -27.500 1.00 94.19 90 ILE A CA 1
ATOM 701 C C . ILE A 1 90 ? 17.567 3.868 -28.448 1.00 94.19 90 ILE A C 1
ATOM 703 O O . ILE A 1 90 ? 17.906 3.609 -29.602 1.00 94.19 90 ILE A O 1
ATOM 707 N N . ASN A 1 91 ? 17.584 5.110 -27.964 1.00 93.62 91 ASN A N 1
ATOM 708 C CA . ASN A 1 91 ? 17.991 6.267 -28.759 1.00 93.62 91 ASN A CA 1
ATOM 709 C C . ASN A 1 91 ? 19.434 6.127 -29.263 1.00 93.62 91 ASN A C 1
ATOM 711 O O . ASN A 1 91 ? 19.698 6.369 -30.441 1.00 93.62 91 ASN A O 1
ATOM 715 N N . HIS A 1 92 ? 20.357 5.660 -28.418 1.00 93.06 92 HIS A N 1
ATOM 716 C CA . HIS A 1 92 ? 21.730 5.373 -28.840 1.00 93.06 92 HIS A CA 1
ATOM 717 C C . HIS A 1 92 ? 21.807 4.252 -29.889 1.00 93.06 92 HIS A C 1
ATOM 719 O O . HIS A 1 92 ? 22.511 4.400 -30.886 1.00 93.06 92 HIS A O 1
ATOM 725 N N . ILE A 1 93 ? 21.058 3.156 -29.725 1.00 92.44 93 ILE A N 1
ATOM 726 C CA . ILE A 1 93 ? 20.999 2.071 -30.724 1.00 92.44 93 ILE A CA 1
ATOM 727 C C . ILE A 1 93 ? 20.440 2.585 -32.058 1.00 92.44 93 ILE A C 1
ATOM 729 O O . ILE A 1 93 ? 20.963 2.250 -33.122 1.00 92.44 93 ILE A O 1
ATOM 733 N N . SER A 1 94 ? 19.402 3.420 -32.005 1.00 91.62 94 SER A N 1
ATOM 734 C CA . SER A 1 94 ? 18.801 4.043 -33.184 1.00 91.62 94 SER A CA 1
ATOM 735 C C . SER A 1 94 ? 19.816 4.909 -33.937 1.00 91.62 94 SER A C 1
ATOM 737 O O . SER A 1 94 ? 19.965 4.768 -35.148 1.00 91.62 94 SER A O 1
ATOM 739 N N . GLN A 1 95 ? 20.606 5.719 -33.222 1.00 88.88 95 GLN A N 1
ATOM 740 C CA . GLN A 1 95 ? 21.689 6.514 -33.818 1.00 88.88 95 GLN A CA 1
ATOM 741 C C . GLN A 1 95 ? 22.770 5.647 -34.483 1.00 88.88 95 GLN A C 1
ATOM 743 O O . GLN A 1 95 ? 23.260 5.978 -35.560 1.00 88.88 95 GLN A O 1
ATOM 748 N N . VAL A 1 96 ? 23.142 4.517 -33.874 1.00 91.88 96 VAL A N 1
ATOM 749 C CA . VAL A 1 96 ? 24.109 3.584 -34.480 1.00 91.88 96 VAL A CA 1
ATOM 750 C C . VAL A 1 96 ? 23.544 2.963 -35.759 1.00 91.88 96 VAL A C 1
ATOM 752 O O . VAL A 1 96 ? 24.271 2.818 -36.746 1.00 91.88 96 VAL A O 1
ATOM 755 N N . ARG A 1 97 ? 22.248 2.629 -35.778 1.00 88.81 97 ARG A N 1
ATOM 756 C CA . ARG A 1 97 ? 21.574 2.102 -36.971 1.00 88.81 97 ARG A CA 1
ATOM 757 C C . ARG A 1 97 ? 21.580 3.122 -38.107 1.00 88.81 97 ARG A C 1
ATOM 759 O O . ARG A 1 97 ? 22.032 2.784 -39.196 1.00 88.81 97 ARG A O 1
ATOM 766 N N . THR A 1 98 ? 21.154 4.357 -37.849 1.00 88.75 98 THR A N 1
ATOM 767 C CA . THR A 1 98 ? 21.107 5.408 -38.881 1.00 88.75 98 THR A CA 1
ATOM 768 C C . THR A 1 98 ? 22.496 5.745 -39.416 1.00 88.75 98 THR A C 1
ATOM 770 O O . THR A 1 98 ? 22.670 5.917 -40.622 1.00 88.75 98 THR A O 1
ATOM 773 N N . HIS A 1 99 ? 23.518 5.766 -38.554 1.00 90.19 99 HIS A N 1
ATOM 774 C CA . HIS A 1 99 ? 24.902 5.916 -38.998 1.00 90.19 99 HIS A CA 1
ATOM 775 C C . HIS A 1 99 ? 25.339 4.763 -39.913 1.00 90.19 99 HIS A C 1
ATOM 777 O O . HIS A 1 99 ? 25.915 5.000 -40.972 1.00 90.19 99 HIS A O 1
ATOM 783 N N . SER A 1 100 ? 25.024 3.521 -39.540 1.00 89.75 100 SER A N 1
ATOM 784 C CA . SER A 1 100 ? 25.366 2.336 -40.337 1.00 89.75 100 SER A CA 1
ATOM 785 C C . SER A 1 100 ? 24.680 2.348 -41.709 1.00 89.75 100 SER A C 1
ATOM 787 O O . SER A 1 100 ? 25.311 2.035 -42.718 1.00 89.75 100 SER A O 1
ATOM 789 N N . GLU A 1 101 ? 23.412 2.763 -41.768 1.00 89.94 101 GLU A N 1
ATOM 790 C CA . GLU A 1 101 ? 22.670 2.950 -43.021 1.00 89.94 101 GLU A CA 1
ATOM 791 C C . GLU A 1 101 ? 23.291 4.046 -43.898 1.00 89.94 101 GLU A C 1
ATOM 793 O O . GLU A 1 101 ? 23.4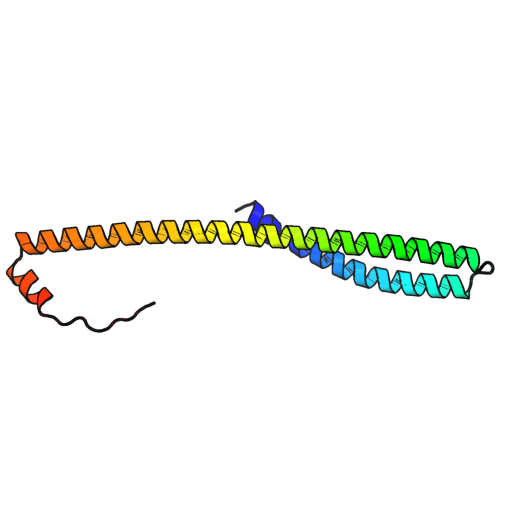36 3.856 -45.108 1.00 89.94 101 GLU A O 1
ATOM 798 N N . SER A 1 102 ? 23.721 5.166 -43.303 1.00 89.94 102 SER A N 1
ATOM 799 C CA . SER A 1 102 ? 24.429 6.230 -44.027 1.00 89.94 102 SER A CA 1
ATOM 800 C C . SER A 1 102 ? 25.741 5.725 -44.629 1.00 89.94 102 SER A C 1
ATOM 802 O O . SER A 1 102 ? 25.997 5.959 -45.807 1.00 89.94 102 SER A O 1
ATOM 804 N N . LEU A 1 103 ? 26.547 4.987 -43.858 1.00 91.44 103 LEU A N 1
ATOM 805 C CA . LEU A 1 103 ? 27.808 4.420 -44.345 1.00 91.44 103 LEU A CA 1
ATOM 806 C C . LEU A 1 103 ? 27.585 3.442 -45.506 1.00 91.44 103 LEU A C 1
ATOM 808 O O . LEU A 1 103 ? 28.322 3.470 -46.493 1.00 91.44 103 LEU A O 1
ATOM 812 N N . LEU A 1 104 ? 26.557 2.593 -45.412 1.00 88.81 104 LEU A N 1
ATOM 813 C CA . LEU A 1 104 ? 26.184 1.680 -46.492 1.00 88.81 104 LEU A CA 1
ATOM 814 C C . LEU A 1 104 ? 25.742 2.445 -47.748 1.00 88.81 104 LEU A C 1
ATOM 816 O O . LEU A 1 104 ? 26.127 2.086 -48.861 1.00 88.81 104 LEU A O 1
ATOM 820 N N . THR A 1 105 ? 24.959 3.508 -47.565 1.00 88.12 105 THR A N 1
ATOM 821 C CA . THR A 1 105 ? 24.492 4.383 -48.647 1.00 88.12 105 THR A CA 1
ATOM 822 C C . THR A 1 105 ? 25.674 5.019 -49.381 1.00 88.12 105 THR A C 1
ATOM 824 O O . THR A 1 105 ? 25.744 4.947 -50.610 1.00 88.12 105 THR A O 1
ATOM 827 N N . ASP A 1 106 ? 26.639 5.573 -48.645 1.00 89.44 106 ASP A N 1
ATOM 828 C CA . ASP A 1 106 ? 27.849 6.173 -49.216 1.00 89.44 106 ASP A CA 1
ATOM 829 C C . ASP A 1 106 ? 28.721 5.135 -49.938 1.00 89.44 106 ASP A C 1
ATOM 831 O O . ASP A 1 106 ? 29.202 5.386 -51.048 1.00 89.44 106 ASP A O 1
ATOM 835 N N . TYR A 1 107 ? 28.866 3.935 -49.366 1.00 90.75 107 TYR A N 1
ATOM 836 C CA . TYR A 1 107 ? 29.596 2.834 -49.994 1.00 90.75 107 TYR A CA 1
ATOM 837 C C . TYR A 1 107 ? 28.969 2.412 -51.332 1.00 90.75 107 TYR A C 1
ATOM 839 O O . TYR A 1 107 ? 29.670 2.313 -52.343 1.00 90.75 107 TYR A O 1
ATOM 847 N N . LEU A 1 108 ? 27.646 2.209 -51.370 1.00 90.19 108 LEU A N 1
ATOM 848 C CA . LEU A 1 108 ? 26.918 1.854 -52.593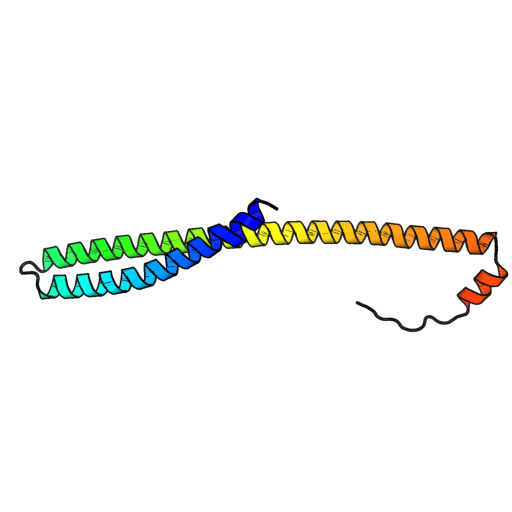 1.00 90.19 108 LEU A CA 1
ATOM 849 C C . LEU A 1 108 ? 27.029 2.948 -53.657 1.00 90.19 108 LEU A C 1
ATOM 851 O O . LEU A 1 108 ? 27.208 2.644 -54.837 1.00 90.19 108 LEU A O 1
ATOM 855 N N . ARG A 1 109 ? 26.976 4.219 -53.248 1.00 87.44 109 ARG A N 1
ATOM 856 C CA . ARG A 1 109 ? 27.108 5.360 -54.158 1.00 87.44 109 ARG A CA 1
ATOM 857 C C . ARG A 1 109 ? 28.479 5.413 -54.837 1.00 87.44 109 ARG A C 1
ATOM 859 O O . ARG A 1 109 ? 28.548 5.755 -56.015 1.00 87.44 109 ARG A O 1
ATOM 866 N N . LEU A 1 110 ? 29.548 5.072 -54.115 1.00 92.25 110 LEU A N 1
ATOM 867 C CA . LEU A 1 110 ? 30.923 5.098 -54.626 1.00 92.25 110 LEU A CA 1
ATOM 868 C C . LEU A 1 110 ? 31.287 3.852 -55.442 1.00 92.25 110 LEU A C 1
ATOM 870 O O . LEU A 1 110 ? 31.956 3.967 -56.467 1.00 92.25 110 LEU A O 1
ATOM 874 N N . HIS A 1 111 ? 30.858 2.668 -55.001 1.00 91.25 111 HIS A N 1
ATOM 875 C CA . HIS A 1 111 ? 31.346 1.396 -55.543 1.00 91.25 111 HIS A CA 1
ATOM 876 C C . HIS A 1 111 ? 30.329 0.629 -56.405 1.00 91.25 111 HIS A C 1
ATOM 878 O O . HIS A 1 111 ? 30.733 -0.264 -57.148 1.00 91.25 111 HIS A O 1
ATOM 884 N N . ALA A 1 112 ? 29.033 0.965 -56.358 1.00 90.69 112 ALA A N 1
ATOM 885 C CA . ALA A 1 112 ? 27.982 0.294 -57.135 1.00 90.69 112 ALA A CA 1
ATOM 886 C C . ALA A 1 112 ? 26.845 1.255 -57.575 1.00 90.69 112 ALA A C 1
ATOM 888 O O . ALA A 1 112 ? 25.675 1.032 -57.249 1.00 90.69 112 ALA A O 1
ATOM 889 N N . PRO A 1 113 ? 27.141 2.320 -58.346 1.00 85.25 113 PRO A N 1
ATOM 890 C CA . PRO A 1 113 ? 26.190 3.400 -58.635 1.00 85.25 113 PRO A CA 1
ATOM 891 C C . PRO A 1 113 ? 24.955 2.956 -59.434 1.00 85.25 113 PRO A C 1
ATOM 893 O O . PRO A 1 113 ? 23.862 3.482 -59.229 1.00 85.25 113 PRO A O 1
ATOM 896 N N . SER A 1 114 ? 25.093 1.960 -60.311 1.00 87.44 114 SER A N 1
ATOM 897 C CA . SER A 1 114 ? 23.972 1.361 -61.044 1.00 87.44 114 SER A CA 1
ATOM 898 C C . SER A 1 114 ? 23.012 0.603 -60.116 1.00 87.44 114 SER A C 1
ATOM 900 O O . SER A 1 114 ? 21.794 0.719 -60.264 1.00 87.44 114 SER A O 1
ATOM 902 N N . LEU A 1 115 ? 23.534 -0.113 -59.113 1.00 85.06 115 LEU A N 1
ATOM 903 C CA . LEU A 1 115 ? 22.725 -0.783 -58.088 1.00 85.06 115 LEU A CA 1
ATOM 904 C C . LEU A 1 115 ? 22.040 0.238 -57.166 1.00 85.06 115 LEU A C 1
ATOM 906 O O . LEU A 1 115 ? 20.860 0.089 -56.859 1.00 85.06 115 LEU A O 1
ATOM 910 N N . PHE A 1 116 ? 22.751 1.302 -56.784 1.00 85.44 116 PHE A N 1
ATOM 911 C CA . PHE A 1 116 ? 22.203 2.404 -55.989 1.00 85.44 116 PHE A CA 1
ATOM 912 C C . PHE A 1 116 ? 21.008 3.084 -56.682 1.00 85.44 116 PHE A C 1
ATOM 914 O O . PHE A 1 116 ? 19.946 3.225 -56.078 1.00 85.44 116 PHE A O 1
ATOM 921 N N . LEU A 1 117 ? 21.139 3.432 -57.969 1.00 81.88 117 LEU A N 1
ATOM 922 C CA . LEU A 1 117 ? 20.044 3.992 -58.775 1.00 81.88 117 LEU A CA 1
ATOM 923 C C . LEU A 1 117 ? 18.829 3.053 -58.828 1.00 81.88 117 LEU A C 1
ATOM 925 O O . LEU A 1 117 ? 17.697 3.500 -58.650 1.00 81.88 117 LEU A O 1
ATOM 929 N N . SER A 1 118 ? 19.071 1.750 -58.991 1.00 81.94 118 SER A N 1
ATOM 930 C CA . SER A 1 118 ? 18.020 0.723 -59.016 1.00 81.94 118 SER A CA 1
ATOM 931 C C . SER A 1 118 ? 17.240 0.651 -57.695 1.00 81.94 118 SER A C 1
ATOM 933 O O . SER A 1 118 ? 16.014 0.578 -57.711 1.00 81.94 118 SER A O 1
ATOM 935 N N . LEU A 1 119 ? 17.938 0.723 -56.555 1.00 76.06 119 LEU A N 1
ATOM 936 C CA . LEU A 1 119 ? 17.343 0.719 -55.210 1.00 76.06 119 LEU A CA 1
ATOM 937 C C . LEU A 1 119 ? 16.638 2.043 -54.866 1.00 76.06 119 LEU A C 1
ATOM 939 O O . LEU A 1 119 ? 15.669 2.052 -54.116 1.00 76.06 119 LEU A O 1
ATOM 943 N N . SER A 1 120 ? 17.085 3.170 -55.428 1.00 68.25 120 SER A N 1
ATOM 944 C CA . SER A 1 120 ? 16.457 4.483 -55.204 1.00 68.25 120 SER A CA 1
ATOM 945 C C . SER A 1 120 ? 15.124 4.677 -55.944 1.00 68.25 120 SER A C 1
ATOM 947 O O . SER A 1 120 ? 14.347 5.565 -55.601 1.00 68.25 120 SER A O 1
ATOM 949 N N . HIS A 1 121 ? 14.850 3.859 -56.965 1.00 59.06 121 HIS A N 1
ATOM 950 C CA . HIS A 1 121 ? 13.623 3.916 -57.767 1.00 59.06 121 HIS A CA 1
ATOM 951 C C . HIS A 1 121 ? 12.549 2.906 -57.344 1.00 59.06 121 HIS A C 1
ATOM 953 O O . HIS A 1 121 ? 11.444 2.935 -57.889 1.00 59.06 121 HIS A O 1
ATOM 959 N N . THR A 1 122 ? 12.814 2.046 -56.357 1.00 52.19 122 THR A N 1
ATOM 960 C CA . THR A 1 122 ? 11.766 1.218 -55.749 1.00 52.19 122 THR A CA 1
ATOM 961 C C . THR A 1 122 ? 10.958 2.058 -54.750 1.00 52.19 122 THR A C 1
ATOM 963 O O . THR A 1 122 ? 11.550 2.583 -53.805 1.00 52.19 122 THR A O 1
ATOM 966 N N . PRO A 1 123 ? 9.631 2.226 -54.926 1.00 44.78 123 PRO A N 1
ATOM 967 C CA . PRO A 1 123 ? 8.812 2.993 -53.991 1.00 44.78 123 PRO A CA 1
ATOM 968 C C . PRO A 1 123 ? 8.830 2.333 -52.603 1.00 44.78 123 PRO A C 1
ATOM 970 O O . PRO A 1 123 ? 8.873 1.102 -52.526 1.00 44.78 123 PRO A O 1
ATOM 973 N N . PRO A 1 124 ? 8.776 3.111 -51.505 1.00 51.62 124 PRO A N 1
ATOM 974 C CA . PRO A 1 124 ? 8.752 2.543 -50.167 1.00 51.62 124 PRO A CA 1
ATOM 975 C C . PRO A 1 124 ? 7.459 1.743 -50.004 1.00 51.62 124 PRO A C 1
ATOM 977 O O . PRO A 1 124 ? 6.363 2.301 -49.944 1.00 51.62 124 PRO A O 1
ATOM 980 N N . THR A 1 125 ? 7.560 0.417 -49.947 1.00 49.66 125 THR A N 1
ATOM 981 C CA . THR A 1 125 ? 6.455 -0.411 -49.472 1.00 49.66 125 THR A CA 1
ATOM 982 C C . THR A 1 125 ? 6.195 -0.034 -48.024 1.00 49.66 125 THR A C 1
ATOM 984 O O . THR A 1 125 ? 7.055 -0.238 -47.170 1.00 49.66 125 THR A O 1
ATOM 987 N N . HIS A 1 126 ? 5.017 0.541 -47.775 1.00 50.56 126 HIS A N 1
ATOM 988 C CA . HIS A 1 126 ? 4.441 0.755 -46.454 1.00 50.56 126 HIS A CA 1
ATOM 989 C C . HIS A 1 126 ? 4.722 -0.445 -45.537 1.00 50.56 126 HIS A C 1
ATOM 991 O O . HIS A 1 126 ? 4.047 -1.469 -45.611 1.00 50.56 126 HIS A O 1
ATOM 997 N N . GLN A 1 127 ? 5.678 -0.293 -44.632 1.00 42.47 127 GLN A N 1
ATOM 998 C CA . GLN A 1 127 ? 5.687 -1.016 -43.373 1.00 42.47 127 GLN A CA 1
ATOM 999 C C . GLN A 1 127 ? 5.699 0.034 -42.276 1.00 42.47 127 GLN A C 1
ATOM 1001 O O . GLN A 1 127 ? 6.736 0.468 -41.790 1.00 42.47 127 GLN A O 1
ATOM 1006 N N . GLY A 1 128 ? 4.485 0.455 -41.918 1.00 49.12 128 GLY A N 1
ATOM 1007 C CA . GLY A 1 128 ? 4.235 0.806 -40.537 1.00 49.12 128 GLY A CA 1
ATOM 1008 C C . GLY A 1 128 ? 4.509 -0.440 -39.708 1.00 49.12 128 GLY A C 1
ATOM 1009 O O . GLY A 1 128 ? 3.843 -1.458 -39.874 1.00 49.12 128 GLY A O 1
ATOM 1010 N N . PHE A 1 129 ? 5.514 -0.354 -38.857 1.00 42.06 129 PHE A N 1
ATOM 1011 C CA . PHE A 1 129 ? 5.631 -1.171 -37.669 1.00 42.06 129 PHE A CA 1
ATOM 1012 C C . PHE A 1 129 ? 6.010 -0.219 -36.540 1.00 42.06 129 PHE A C 1
ATOM 1014 O O . PHE A 1 129 ? 6.846 0.663 -36.733 1.00 42.06 129 PHE A O 1
ATOM 1021 N N . PHE A 1 130 ? 5.260 -0.372 -35.450 1.00 43.59 130 PHE A N 1
ATOM 1022 C CA . PHE A 1 130 ? 5.366 0.315 -34.168 1.00 43.59 130 PHE A CA 1
ATOM 1023 C C . PHE A 1 130 ? 6.805 0.539 -33.697 1.00 43.59 130 PHE A C 1
ATOM 1025 O O . PHE A 1 130 ? 7.641 -0.372 -33.906 1.00 43.59 130 PHE A O 1
#

Secondary structure (DSSP, 8-state):
-HHHHHIIIIIHHHHHHHHHHHHHHHHHHHHHHHHHHHH-S-HHHHHHHHHHHHHHHHHHHHHHHHHHHHHHHHHHHHHHHHHHHHHHHHHHHHHHHHHHHHHHHHHHHHH-HHHHHHHHTS--------

Radius of gyration: 32.62 Å; chains: 1; bounding box: 53×17×98 Å

InterPro domains:
  IPR028457 ABI family [PTHR10460] (1-102)

Organism: Oncorhynchus tshawytscha (NCBI:txid74940)

pLDDT: mean 90.45, std 13.29, range [42.06, 98.12]

Sequence (130 aa):
MAELQMLLEEEIPAGKRALVESYQNLTQVADYCENNYVQAQDKRKALEETKAYTTQSLASVAYQINALANNVLQLLDIQASQMCRMESSINHISQVRTHSESLLTDYLRLHAPSLFLSLSHTPPTHQGFF

Foldseek 3Di:
DVLLCCLVPPQLVVLVVQLVVLVVVVVVLVVVLVVCCVPDPDNVVSVVVNVVVVVVSVVSNVVSVVSNVVSVVVNVVVVVVVVVVVVVVVVVVVVVVVVVVVVVLVVCVPPPVVVSVVVVPDPDDDDDDD